Protein AF-A0A521EM18-F1 (afdb_monomer_lite)

pLDDT: mean 86.73, std 13.36, range [39.41, 98.19]

Secondary structure (DSSP, 8-state):
-HHHHHTT--THHHHHHHHHHHHHHHHHHHHHH---HHHHHHHHHHHHHHHHHHHHHHHH-GGGGGS--HHHHHHHHHHHHHHHHHHHHHTTSS--TTHHHHHHHHHHHHHHHHHHHHHHHGGGS-HHHHHHHHHHHHHHHHHHHHHHHHHHHHHHS-----

Organism: NCBI:txid1617283

Sequence (162 aa):
MELLYQLGMTNLIIVNIYFIGQMILLGIFYNSLIKVRSQKIFIKTSLAIALLVLAIQFYRTPSEFLKFNLFEITITNLLIVIFALFHLYNMLTGDKIYYYTSIGLVFYLLASTVFYLIGNLSIGLSDDLKLLTWMINNFLILGLQFFILYDWIKNFSKKTVF

Structure (mmCIF, N/CA/C/O backbone):
data_AF-A0A521EM18-F1
#
_entry.id   AF-A0A521EM18-F1
#
loop_
_atom_site.group_PDB
_atom_site.id
_atom_site.type_symbol
_atom_site.label_atom_id
_atom_site.label_alt_id
_atom_site.label_comp_id
_atom_site.label_asym_id
_atom_site.label_entity_id
_atom_site.label_seq_id
_atom_site.pdbx_PDB_ins_code
_atom_site.Cartn_x
_atom_site.Cartn_y
_atom_site.Cartn_z
_atom_site.occupancy
_atom_site.B_iso_or_equiv
_atom_site.auth_seq_id
_atom_site.auth_comp_id
_atom_site.auth_asym_id
_atom_site.auth_atom_id
_atom_site.pdbx_PDB_model_num
ATOM 1 N N . MET A 1 1 ? 16.495 1.881 -3.272 1.00 57.81 1 MET A N 1
ATOM 2 C CA . MET A 1 1 ? 16.439 2.235 -4.707 1.00 57.81 1 MET A CA 1
ATOM 3 C C . MET A 1 1 ? 17.746 2.877 -5.163 1.00 57.81 1 MET A C 1
ATOM 5 O O . MET A 1 1 ? 18.396 2.294 -6.018 1.00 57.81 1 MET A O 1
ATOM 9 N N . GLU A 1 2 ? 18.194 3.979 -4.550 1.00 51.88 2 GLU A N 1
ATOM 10 C CA . GLU A 1 2 ? 19.467 4.655 -4.895 1.00 51.88 2 GLU A CA 1
ATOM 11 C C . GLU A 1 2 ? 20.723 3.791 -4.713 1.00 51.88 2 GLU A C 1
ATOM 13 O O . GLU A 1 2 ? 21.550 3.725 -5.615 1.00 51.88 2 GLU A O 1
ATOM 18 N N . LEU A 1 3 ? 20.829 3.049 -3.604 1.00 53.16 3 LEU A N 1
ATOM 19 C CA . LEU A 1 3 ? 21.983 2.178 -3.335 1.00 53.16 3 LEU A CA 1
ATOM 20 C C . LEU A 1 3 ? 22.187 1.110 -4.427 1.00 53.16 3 LEU A C 1
ATOM 22 O O . LEU A 1 3 ? 23.301 0.820 -4.831 1.00 53.16 3 LEU A O 1
ATOM 26 N N . LEU A 1 4 ? 21.097 0.541 -4.936 1.00 54.81 4 LEU A N 1
ATOM 27 C CA . LEU A 1 4 ? 21.127 -0.513 -5.952 1.00 54.81 4 LEU A CA 1
ATOM 28 C C . LEU A 1 4 ? 21.330 0.036 -7.368 1.00 54.81 4 LEU A C 1
ATOM 30 O O . LEU A 1 4 ? 21.949 -0.627 -8.195 1.00 54.81 4 LEU A O 1
ATOM 34 N N . TYR A 1 5 ? 20.867 1.266 -7.620 1.00 53.69 5 TYR A N 1
ATOM 35 C CA . TYR A 1 5 ? 21.198 2.010 -8.835 1.00 53.69 5 TYR A CA 1
ATOM 36 C C . TYR A 1 5 ? 22.707 2.286 -8.914 1.00 53.69 5 TYR A C 1
ATOM 38 O O . TYR A 1 5 ? 23.318 2.051 -9.951 1.00 53.69 5 TYR A O 1
ATOM 46 N N . GLN A 1 6 ? 23.330 2.671 -7.794 1.00 51.78 6 GLN A N 1
ATOM 47 C CA . GLN A 1 6 ? 24.787 2.833 -7.700 1.00 51.78 6 GLN A CA 1
ATOM 48 C C . GLN A 1 6 ? 25.562 1.512 -7.859 1.00 51.78 6 GLN A C 1
ATOM 50 O O . GLN A 1 6 ? 26.717 1.533 -8.273 1.00 51.78 6 GLN A O 1
ATOM 55 N N . LEU A 1 7 ? 24.927 0.369 -7.579 1.00 57.44 7 LEU A N 1
ATOM 56 C CA . LEU A 1 7 ? 25.498 -0.974 -7.750 1.00 57.44 7 LEU A CA 1
ATOM 57 C C . LEU A 1 7 ? 25.208 -1.599 -9.131 1.00 57.44 7 LEU A C 1
ATOM 59 O O . LEU A 1 7 ? 25.571 -2.750 -9.362 1.00 57.44 7 LEU A O 1
ATOM 63 N N . GLY A 1 8 ? 24.542 -0.881 -10.046 1.00 52.84 8 GLY A N 1
ATOM 64 C CA . GLY A 1 8 ? 24.227 -1.373 -11.395 1.00 52.84 8 GLY A CA 1
ATOM 65 C C . GLY A 1 8 ? 23.199 -2.514 -11.444 1.00 52.84 8 GLY A C 1
ATOM 66 O O . GLY A 1 8 ? 23.074 -3.185 -12.467 1.00 52.84 8 GLY A O 1
ATOM 67 N N . MET A 1 9 ? 22.459 -2.754 -10.355 1.00 58.62 9 MET A N 1
ATOM 68 C CA . MET A 1 9 ? 21.465 -3.827 -10.264 1.00 58.62 9 MET A CA 1
ATOM 69 C C . MET A 1 9 ? 20.066 -3.328 -10.642 1.00 58.62 9 MET A C 1
ATOM 71 O O . MET A 1 9 ? 19.616 -2.268 -10.201 1.00 58.62 9 MET A O 1
ATOM 75 N N . THR A 1 10 ? 19.328 -4.118 -11.426 1.00 65.06 10 THR A N 1
ATOM 76 C CA . THR A 1 10 ? 17.937 -3.803 -11.776 1.00 65.06 10 THR A CA 1
ATOM 77 C C . THR A 1 10 ? 17.030 -3.936 -10.553 1.00 65.06 10 THR A C 1
ATOM 79 O O . THR A 1 10 ? 16.837 -5.027 -10.021 1.00 65.06 10 THR A O 1
ATOM 82 N N . ASN A 1 11 ? 16.406 -2.834 -10.142 1.00 74.94 11 ASN A N 1
ATOM 83 C CA . ASN A 1 11 ? 15.531 -2.767 -8.965 1.00 74.94 11 ASN A CA 1
ATOM 84 C C . ASN A 1 11 ? 14.133 -3.381 -9.149 1.00 74.94 11 ASN A C 1
ATOM 86 O O . ASN A 1 11 ? 13.323 -3.360 -8.226 1.00 74.94 11 ASN A O 1
ATOM 90 N N . LEU A 1 12 ? 13.829 -3.906 -10.333 1.00 81.44 12 LEU A N 1
ATOM 91 C CA . LEU A 1 12 ? 12.465 -4.241 -10.751 1.00 81.44 12 LEU A CA 1
ATOM 92 C C . LEU A 1 12 ? 11.856 -5.378 -9.918 1.00 81.44 12 LEU A C 1
ATOM 94 O O . LEU A 1 12 ? 10.714 -5.273 -9.484 1.00 81.44 12 LEU A O 1
ATOM 98 N N . ILE A 1 13 ? 12.657 -6.391 -9.574 1.00 83.62 13 ILE A N 1
ATOM 99 C CA . ILE A 1 13 ? 12.240 -7.480 -8.675 1.00 83.62 13 ILE A CA 1
ATOM 100 C C . ILE A 1 13 ? 11.823 -6.932 -7.306 1.00 83.62 13 ILE A C 1
ATOM 102 O O . ILE A 1 13 ? 10.793 -7.314 -6.758 1.00 83.62 13 ILE A O 1
ATOM 106 N N . ILE A 1 14 ? 12.621 -6.020 -6.750 1.00 84.38 14 ILE A N 1
ATOM 107 C CA . ILE A 1 14 ? 12.378 -5.446 -5.421 1.00 84.38 14 ILE A CA 1
ATOM 108 C C . ILE A 1 14 ? 11.117 -4.587 -5.434 1.00 84.38 14 ILE A C 1
ATOM 110 O O . ILE A 1 14 ? 10.375 -4.588 -4.457 1.00 84.38 14 ILE A O 1
ATOM 114 N N . VAL A 1 15 ? 10.855 -3.891 -6.541 1.00 87.06 15 VAL A N 1
ATOM 115 C CA . VAL A 1 15 ? 9.629 -3.111 -6.726 1.00 87.06 15 VAL A CA 1
ATOM 116 C C . VAL A 1 15 ? 8.393 -4.017 -6.706 1.00 87.06 15 VAL A C 1
ATOM 118 O O . VAL A 1 15 ? 7.467 -3.733 -5.952 1.00 87.06 15 VAL A O 1
ATOM 121 N N . ASN A 1 16 ? 8.393 -5.132 -7.441 1.00 90.12 16 ASN A N 1
ATOM 122 C CA . ASN A 1 16 ? 7.258 -6.067 -7.436 1.00 90.12 16 ASN A CA 1
ATOM 123 C C . ASN A 1 16 ? 7.065 -6.709 -6.041 1.00 90.12 16 ASN A C 1
ATOM 125 O O . ASN A 1 16 ? 5.980 -6.712 -5.458 1.00 90.12 16 ASN A O 1
ATOM 129 N N . ILE A 1 17 ? 8.159 -7.142 -5.400 1.00 92.00 17 ILE A N 1
ATOM 130 C CA . ILE A 1 17 ? 8.107 -7.645 -4.015 1.00 92.00 17 ILE A CA 1
ATOM 131 C C . ILE A 1 17 ? 7.534 -6.590 -3.056 1.00 92.00 17 ILE A C 1
ATOM 133 O O . ILE A 1 17 ? 6.747 -6.928 -2.168 1.00 92.00 17 ILE A O 1
ATOM 137 N N . TYR A 1 18 ? 7.898 -5.318 -3.234 1.00 92.94 18 TYR A N 1
ATOM 138 C CA . TYR A 1 18 ? 7.395 -4.218 -2.419 1.00 92.94 18 TYR A CA 1
ATOM 139 C C . TYR A 1 18 ? 5.878 -4.051 -2.552 1.00 92.94 18 TYR A C 1
ATOM 141 O O . TYR A 1 18 ? 5.205 -4.009 -1.525 1.00 92.94 18 TYR A O 1
ATOM 149 N N . PHE A 1 19 ? 5.319 -4.013 -3.766 1.00 94.38 19 PHE A N 1
ATOM 150 C CA . PHE A 1 19 ? 3.877 -3.807 -3.957 1.00 94.38 19 PHE A CA 1
ATOM 151 C C . PHE A 1 19 ? 3.037 -4.980 -3.437 1.00 94.38 19 PHE A C 1
ATOM 153 O O . PHE A 1 19 ? 2.040 -4.772 -2.737 1.00 94.38 19 PHE A O 1
ATOM 160 N N . ILE A 1 20 ? 3.472 -6.220 -3.682 1.00 95.88 20 ILE A N 1
ATOM 161 C CA . ILE A 1 20 ? 2.810 -7.412 -3.130 1.00 95.88 20 ILE A CA 1
ATOM 162 C C . ILE A 1 20 ? 2.896 -7.416 -1.601 1.00 95.88 20 ILE A C 1
ATOM 164 O O . ILE A 1 20 ? 1.889 -7.620 -0.918 1.00 95.88 20 ILE A O 1
ATOM 168 N N . GLY A 1 21 ? 4.083 -7.154 -1.048 1.00 96.50 21 GLY A N 1
ATOM 169 C CA . GLY A 1 21 ? 4.298 -7.082 0.395 1.00 96.50 21 GLY A CA 1
ATOM 170 C C . GLY A 1 21 ? 3.454 -5.988 1.050 1.00 96.50 21 GLY A C 1
ATOM 171 O O . GLY A 1 21 ? 2.798 -6.234 2.063 1.00 96.50 21 GLY A O 1
ATOM 172 N N . GLN A 1 22 ? 3.399 -4.806 0.436 1.00 96.12 22 GLN A N 1
ATOM 173 C CA . GLN A 1 22 ? 2.579 -3.681 0.871 1.00 96.12 22 GLN A CA 1
ATOM 174 C C . GLN A 1 22 ? 1.092 -4.059 0.910 1.00 96.12 22 GLN A C 1
ATOM 176 O O . GLN A 1 22 ? 0.425 -3.794 1.913 1.00 96.12 22 GLN A O 1
ATOM 181 N N . MET A 1 23 ? 0.575 -4.721 -0.133 1.00 97.75 23 MET A N 1
ATOM 182 C CA . MET A 1 23 ? -0.810 -5.202 -0.174 1.00 97.75 23 MET A CA 1
ATOM 183 C C . MET A 1 23 ? -1.112 -6.188 0.956 1.00 97.75 23 MET A C 1
ATOM 185 O O . MET A 1 23 ? -2.139 -6.055 1.624 1.00 97.75 23 MET A O 1
ATOM 189 N N . ILE A 1 24 ? -0.223 -7.153 1.203 1.00 97.88 24 ILE A N 1
ATOM 190 C CA . ILE A 1 24 ? -0.404 -8.150 2.265 1.00 97.88 24 ILE A CA 1
ATOM 191 C C . ILE A 1 24 ? -0.404 -7.477 3.642 1.00 97.88 24 ILE A C 1
ATOM 193 O O . ILE A 1 24 ? -1.337 -7.678 4.421 1.00 97.88 24 ILE A O 1
ATOM 197 N N . LEU A 1 25 ? 0.610 -6.660 3.942 1.00 97.69 25 LEU A N 1
ATOM 198 C CA . LEU A 1 25 ? 0.758 -6.015 5.249 1.00 97.69 25 LEU A CA 1
ATOM 199 C C . LEU A 1 25 ? -0.412 -5.075 5.550 1.00 97.69 25 LEU A C 1
ATOM 201 O O . LEU A 1 25 ? -1.009 -5.158 6.625 1.00 97.69 25 LEU A O 1
ATOM 205 N N . LEU A 1 26 ? -0.786 -4.221 4.593 1.00 97.38 26 LEU A N 1
ATOM 206 C CA . LEU A 1 26 ? -1.899 -3.288 4.772 1.00 97.38 26 LEU A CA 1
ATOM 207 C C . LEU A 1 26 ? -3.255 -4.002 4.76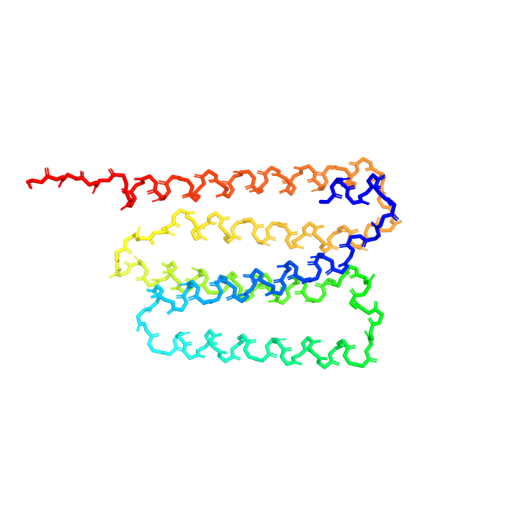6 1.00 97.38 26 LEU A C 1
ATOM 209 O O . LEU A 1 26 ? -4.159 -3.614 5.503 1.00 97.38 26 LEU A O 1
ATOM 213 N N . GLY A 1 27 ? -3.394 -5.090 4.010 1.00 97.06 27 GLY A N 1
ATOM 214 C CA . GLY A 1 27 ? -4.569 -5.953 4.065 1.00 97.06 27 GLY A CA 1
ATOM 215 C C . GLY A 1 27 ? -4.766 -6.593 5.444 1.00 97.06 27 GLY A C 1
ATOM 216 O O . GLY A 1 27 ? -5.868 -6.553 5.996 1.00 97.06 27 GLY A O 1
ATOM 217 N N . ILE A 1 28 ? -3.695 -7.121 6.048 1.00 97.38 28 ILE A N 1
ATOM 218 C CA . ILE A 1 28 ? -3.722 -7.653 7.420 1.00 97.38 28 ILE A CA 1
ATOM 219 C C . ILE A 1 28 ? -4.052 -6.540 8.421 1.00 97.38 28 ILE A C 1
ATOM 221 O O . ILE A 1 28 ? -4.910 -6.737 9.287 1.00 97.38 28 ILE A O 1
ATOM 225 N N . PHE A 1 29 ? -3.427 -5.369 8.270 1.00 96.50 29 PHE A N 1
ATOM 226 C CA . PHE A 1 29 ? -3.676 -4.197 9.106 1.00 96.50 29 PHE A CA 1
ATOM 227 C C . PHE A 1 29 ? -5.161 -3.805 9.103 1.00 96.50 29 PHE A C 1
ATOM 229 O O . PHE A 1 29 ? -5.800 -3.820 10.156 1.00 96.50 29 PHE A O 1
ATOM 236 N N . TYR A 1 30 ? -5.767 -3.568 7.936 1.00 96.12 30 TYR A N 1
ATOM 237 C CA . TYR A 1 30 ? -7.182 -3.185 7.853 1.00 96.12 30 TYR A CA 1
ATOM 238 C C . TYR A 1 30 ? -8.141 -4.291 8.299 1.00 96.12 30 TYR A C 1
ATOM 240 O O . TYR A 1 30 ? -9.143 -4.010 8.961 1.00 96.12 30 TYR A O 1
ATOM 248 N N . ASN A 1 31 ? -7.825 -5.560 8.028 1.00 96.38 31 ASN A N 1
ATOM 249 C CA . ASN A 1 31 ? -8.608 -6.680 8.550 1.00 96.38 31 ASN A CA 1
ATOM 250 C C . ASN A 1 31 ? -8.592 -6.743 10.095 1.00 96.38 31 ASN A C 1
ATOM 252 O O . ASN A 1 31 ? -9.548 -7.252 10.692 1.00 96.38 31 ASN A O 1
ATOM 256 N N . SER A 1 32 ? -7.540 -6.234 10.748 1.00 94.44 32 SER A N 1
ATOM 257 C CA . SER A 1 32 ? -7.476 -6.139 12.213 1.00 94.44 32 SER A CA 1
ATOM 258 C C . SER A 1 32 ? -8.321 -4.985 12.775 1.00 94.44 32 SER A C 1
ATOM 260 O O . SER A 1 32 ? -8.941 -5.153 13.823 1.00 94.44 32 SER A O 1
ATOM 262 N N . LEU A 1 33 ? -8.419 -3.862 12.051 1.00 92.44 33 LEU A N 1
ATOM 263 C CA . LEU A 1 33 ? -9.182 -2.673 12.458 1.00 92.44 33 LEU A CA 1
ATOM 264 C C . LEU A 1 33 ? -10.694 -2.810 12.248 1.00 92.44 33 LEU A C 1
ATOM 266 O O . LEU A 1 33 ? -11.497 -2.323 13.043 1.00 92.44 33 LEU A O 1
ATOM 270 N N . ILE A 1 34 ? -11.103 -3.470 11.168 1.00 92.44 34 ILE A N 1
ATOM 271 C CA . ILE A 1 34 ? -12.516 -3.620 10.821 1.00 92.44 34 ILE A CA 1
ATOM 272 C C . ILE A 1 34 ? -13.192 -4.587 11.800 1.00 92.44 34 ILE A C 1
ATOM 274 O O . ILE A 1 34 ? -12.604 -5.581 12.214 1.00 92.44 34 ILE A O 1
ATOM 278 N N . LYS A 1 35 ? -14.450 -4.331 12.177 1.00 90.50 35 LYS A N 1
ATOM 279 C CA . LYS A 1 35 ? -15.259 -5.247 13.014 1.00 90.50 35 LYS A CA 1
ATOM 280 C C . LYS A 1 35 ? -16.301 -6.017 12.199 1.00 90.50 35 LYS A C 1
ATOM 282 O O . LYS A 1 35 ? -16.650 -7.142 12.546 1.00 90.50 35 LYS A O 1
ATOM 287 N N . VAL A 1 36 ? -16.749 -5.441 11.085 1.00 94.00 36 VAL A N 1
ATOM 288 C CA . VAL A 1 36 ? -17.794 -5.995 10.218 1.00 94.00 36 VAL A CA 1
ATOM 289 C C . VAL A 1 36 ? -17.312 -7.283 9.537 1.00 94.00 36 VAL A C 1
ATOM 291 O O . VAL A 1 36 ? -16.340 -7.284 8.780 1.00 94.00 36 VAL A O 1
ATOM 294 N N . ARG A 1 37 ? -18.012 -8.400 9.784 1.00 94.38 37 ARG A N 1
ATOM 295 C CA . ARG A 1 37 ? -17.621 -9.735 9.295 1.00 94.38 37 ARG A CA 1
ATOM 296 C C . ARG A 1 37 ? -17.572 -9.828 7.767 1.00 94.38 37 ARG A C 1
ATOM 298 O O . ARG A 1 37 ? -16.638 -10.426 7.242 1.00 94.38 37 ARG A O 1
ATOM 305 N N . SER A 1 38 ? -18.541 -9.240 7.062 1.00 96.06 38 SER A N 1
ATOM 306 C CA . SER A 1 38 ? -18.599 -9.266 5.592 1.00 96.06 38 SER A CA 1
ATOM 307 C C . SER A 1 38 ? -17.382 -8.582 4.961 1.00 96.06 38 SER A C 1
ATOM 309 O O . SER A 1 38 ? -16.741 -9.164 4.091 1.00 96.06 38 SER A O 1
ATOM 311 N N . GLN A 1 39 ? -16.989 -7.410 5.463 1.00 96.75 39 GLN A N 1
ATOM 312 C CA . GLN A 1 39 ? -15.795 -6.694 5.002 1.00 96.75 39 GLN A CA 1
ATOM 313 C C . GLN A 1 39 ? -14.496 -7.462 5.301 1.00 96.75 39 GLN A C 1
ATOM 315 O O . GLN A 1 39 ? -13.608 -7.503 4.457 1.00 96.75 39 GLN A O 1
ATOM 320 N N . LYS A 1 40 ? -14.383 -8.143 6.454 1.00 96.88 40 LYS A N 1
ATOM 321 C CA . LYS A 1 40 ? -13.224 -9.018 6.737 1.00 96.88 40 LYS A CA 1
ATOM 322 C C . LYS A 1 40 ? -13.106 -10.170 5.747 1.00 96.88 40 LYS A C 1
ATOM 324 O O . LYS A 1 40 ? -12.011 -10.485 5.286 1.00 96.88 40 LYS A O 1
ATOM 329 N N . ILE A 1 41 ? -14.231 -10.820 5.447 1.00 97.56 41 ILE A N 1
ATOM 330 C CA . ILE A 1 41 ? -14.275 -11.901 4.458 1.00 97.56 41 ILE A CA 1
ATOM 331 C C . ILE A 1 41 ? -13.869 -11.351 3.093 1.00 97.56 41 ILE A C 1
ATOM 333 O O . ILE A 1 41 ? -13.034 -11.967 2.433 1.00 97.56 41 ILE A O 1
ATOM 337 N N . PHE A 1 42 ? -14.379 -10.177 2.711 1.00 98.00 42 PHE A N 1
ATOM 338 C CA . PHE A 1 42 ? -13.981 -9.507 1.477 1.00 98.00 42 PHE A CA 1
ATOM 339 C C . PHE A 1 42 ? -12.467 -9.290 1.421 1.00 98.00 42 PHE A C 1
ATOM 341 O O . PHE A 1 42 ? -11.845 -9.778 0.492 1.00 98.00 42 PHE A O 1
ATOM 348 N N . ILE A 1 43 ? -11.851 -8.680 2.443 1.00 97.62 43 ILE A N 1
ATOM 349 C CA . ILE A 1 43 ? -10.398 -8.427 2.466 1.00 97.62 43 ILE A CA 1
ATOM 350 C C . ILE A 1 43 ? -9.604 -9.722 2.269 1.00 97.62 43 ILE A C 1
ATOM 352 O O . ILE A 1 43 ? -8.727 -9.795 1.412 1.00 97.62 43 ILE A O 1
ATOM 356 N N . LYS A 1 44 ? -9.925 -10.771 3.035 1.00 97.44 44 LYS A N 1
ATOM 357 C CA . LYS A 1 44 ? -9.213 -12.056 2.951 1.00 97.44 44 LYS A CA 1
ATOM 358 C C . LYS A 1 44 ? -9.378 -12.721 1.586 1.00 97.44 44 LYS A C 1
ATOM 360 O O . LYS A 1 44 ? -8.403 -13.214 1.027 1.00 97.44 44 LYS A O 1
ATOM 365 N N . THR A 1 45 ? -10.602 -12.738 1.060 1.00 97.75 45 THR A N 1
ATOM 366 C CA . THR A 1 45 ? -10.898 -13.357 -0.238 1.00 97.75 45 THR A CA 1
ATOM 367 C C . THR A 1 45 ? -10.270 -12.572 -1.382 1.00 97.75 45 THR A C 1
ATOM 369 O O . THR A 1 45 ? -9.621 -13.178 -2.226 1.00 97.75 45 THR A O 1
ATOM 372 N N . SER A 1 46 ? -10.350 -11.239 -1.377 1.00 97.69 46 SER A N 1
ATOM 373 C CA . SER A 1 46 ? -9.718 -10.401 -2.397 1.00 97.69 46 SER A CA 1
ATOM 374 C C . SER A 1 46 ? -8.193 -10.492 -2.364 1.00 97.69 46 SER A C 1
ATOM 376 O O . SER A 1 46 ? -7.581 -10.544 -3.423 1.00 97.69 46 SER A O 1
ATOM 378 N N . LEU A 1 47 ? -7.573 -10.577 -1.177 1.00 97.38 47 LEU A N 1
ATOM 379 C CA . LEU A 1 47 ? -6.127 -10.810 -1.051 1.00 97.38 47 LEU A CA 1
ATOM 380 C C . LEU A 1 47 ? -5.727 -12.163 -1.643 1.00 97.38 47 LEU A C 1
ATOM 382 O O . LEU A 1 47 ? -4.783 -12.233 -2.425 1.00 97.38 47 LEU A O 1
ATOM 386 N N . ALA A 1 48 ? -6.455 -13.231 -1.302 1.00 97.75 48 ALA A N 1
ATOM 387 C CA . ALA A 1 48 ? -6.185 -14.565 -1.831 1.00 97.75 48 ALA A CA 1
ATOM 388 C C . ALA A 1 48 ? -6.345 -14.610 -3.359 1.00 97.75 48 ALA A C 1
ATOM 390 O O . ALA A 1 48 ? -5.478 -15.134 -4.053 1.00 97.75 48 ALA A O 1
ATOM 391 N N . ILE A 1 49 ? -7.416 -14.010 -3.889 1.00 97.88 49 ILE A N 1
ATOM 392 C CA . ILE A 1 49 ? -7.665 -13.927 -5.333 1.00 97.88 49 ILE A CA 1
ATOM 393 C C . ILE A 1 49 ? -6.564 -13.119 -6.026 1.00 97.88 49 ILE A C 1
ATOM 395 O O . ILE A 1 49 ? -6.030 -13.580 -7.029 1.00 97.88 49 ILE A O 1
ATOM 399 N N . ALA A 1 50 ? -6.180 -11.955 -5.495 1.00 97.31 50 ALA A N 1
ATOM 400 C CA . ALA A 1 50 ? -5.126 -11.130 -6.083 1.00 97.31 50 ALA A CA 1
ATOM 401 C C . ALA A 1 50 ? -3.783 -11.869 -6.133 1.00 97.31 50 ALA A C 1
ATOM 403 O O . ALA A 1 50 ? -3.135 -11.889 -7.175 1.00 97.31 50 ALA A O 1
ATOM 404 N N . LEU A 1 51 ? -3.398 -12.545 -5.046 1.00 97.25 51 LEU A N 1
ATOM 405 C CA . LEU A 1 51 ? -2.179 -13.357 -5.015 1.00 97.25 51 LEU A CA 1
ATOM 406 C C . LEU A 1 51 ? -2.228 -14.508 -6.023 1.00 97.25 51 LEU A C 1
ATOM 408 O O . LEU A 1 51 ? -1.234 -14.756 -6.698 1.00 97.25 51 LEU A O 1
ATOM 412 N N . LEU A 1 52 ? -3.374 -15.180 -6.169 1.00 97.19 52 LEU A N 1
ATOM 413 C CA . LEU A 1 52 ? -3.549 -16.228 -7.177 1.00 97.19 52 LEU A CA 1
ATOM 414 C C . LEU A 1 52 ? -3.430 -15.675 -8.600 1.00 97.19 52 LEU A C 1
ATOM 416 O O . LEU A 1 52 ? -2.735 -16.264 -9.423 1.00 97.19 52 LEU A O 1
ATOM 420 N N . VAL A 1 53 ? -4.067 -14.538 -8.889 1.00 96.44 53 VAL A N 1
ATOM 421 C CA . VAL A 1 53 ? -3.996 -13.881 -10.203 1.00 96.44 53 VAL A CA 1
ATOM 422 C C . VAL A 1 53 ? -2.551 -13.509 -10.543 1.00 96.44 53 VAL A C 1
ATOM 424 O O . VAL A 1 53 ? -2.089 -13.823 -11.640 1.00 96.44 53 VAL A O 1
ATOM 427 N N . LEU A 1 54 ? -1.819 -12.910 -9.601 1.00 95.00 54 LEU A N 1
ATOM 428 C CA . LEU A 1 54 ? -0.415 -12.539 -9.794 1.00 95.00 54 LEU A CA 1
ATOM 429 C C . LEU A 1 54 ? 0.493 -13.768 -9.929 1.00 95.00 54 LEU A C 1
ATOM 431 O O . LEU A 1 54 ? 1.339 -13.810 -10.817 1.00 95.00 54 LEU A O 1
ATOM 435 N N . ALA A 1 55 ? 0.278 -14.813 -9.126 1.00 94.19 55 ALA A N 1
ATOM 436 C CA . ALA A 1 55 ? 1.026 -16.063 -9.243 1.00 94.19 55 ALA A CA 1
ATOM 437 C C . ALA A 1 55 ? 0.825 -16.725 -10.616 1.00 94.19 55 ALA A C 1
ATOM 439 O O . ALA A 1 55 ? 1.793 -17.157 -11.241 1.00 94.19 55 ALA A O 1
ATOM 440 N N . ILE A 1 56 ? -0.413 -16.761 -11.123 1.00 95.12 56 ILE A N 1
ATOM 441 C CA . ILE A 1 56 ? -0.715 -17.274 -12.468 1.00 95.12 56 ILE A CA 1
ATOM 442 C C . ILE A 1 56 ? -0.046 -16.403 -13.539 1.00 95.12 56 ILE A C 1
ATOM 444 O O . ILE A 1 56 ? 0.506 -16.946 -14.499 1.00 95.12 56 ILE A O 1
ATOM 448 N N . GLN A 1 57 ? -0.071 -15.075 -13.384 1.00 93.88 57 GLN A N 1
ATOM 449 C CA . GLN A 1 57 ? 0.586 -14.147 -14.307 1.00 93.88 57 GLN A CA 1
ATOM 450 C C . GLN A 1 57 ? 2.094 -14.415 -14.381 1.00 93.88 57 GLN A C 1
ATOM 452 O O . GLN A 1 57 ? 2.624 -14.587 -15.477 1.00 93.88 57 GLN A O 1
ATOM 457 N N . PHE A 1 58 ? 2.774 -14.520 -13.238 1.00 91.25 58 PHE A N 1
ATOM 458 C CA . PHE A 1 58 ? 4.217 -14.773 -13.196 1.00 91.25 58 PHE A CA 1
ATOM 459 C C . PHE A 1 58 ? 4.598 -16.182 -13.632 1.00 91.25 58 PHE A C 1
ATOM 461 O O . PHE A 1 58 ? 5.661 -16.364 -14.214 1.00 91.25 58 PHE A O 1
ATOM 468 N N . TYR A 1 59 ? 3.736 -17.174 -13.403 1.00 92.31 59 TYR A N 1
ATOM 469 C CA . TYR A 1 59 ? 3.964 -18.522 -13.911 1.00 92.31 59 TYR A CA 1
ATOM 470 C C . TYR A 1 59 ? 3.896 -18.570 -15.443 1.00 92.31 59 TYR A C 1
ATOM 472 O O . TYR A 1 59 ? 4.743 -19.190 -16.081 1.00 92.31 59 TYR A O 1
ATOM 480 N N . ARG A 1 60 ? 2.902 -17.902 -16.045 1.00 93.19 60 ARG A N 1
ATOM 481 C CA . ARG A 1 60 ? 2.734 -17.869 -17.508 1.00 93.19 60 ARG A CA 1
ATOM 482 C C . ARG A 1 60 ? 3.771 -16.992 -18.199 1.00 93.19 60 ARG A C 1
ATOM 484 O O . ARG A 1 60 ? 4.252 -17.359 -19.267 1.00 93.19 60 ARG A O 1
ATOM 491 N N . THR A 1 61 ? 4.116 -15.863 -17.587 1.00 90.50 61 THR A N 1
ATOM 492 C CA . THR A 1 61 ? 5.043 -14.888 -18.162 1.00 90.50 61 THR A CA 1
ATOM 493 C C . THR A 1 61 ? 6.054 -14.432 -17.104 1.00 90.50 61 THR A C 1
ATOM 495 O O . THR A 1 61 ? 5.939 -13.325 -16.570 1.00 90.50 61 THR A O 1
ATOM 498 N N . PRO A 1 62 ? 7.090 -15.245 -16.812 1.00 85.50 62 PRO A N 1
ATOM 499 C CA . PRO A 1 62 ? 8.086 -14.928 -15.782 1.00 85.50 62 PRO A CA 1
ATOM 500 C C . PRO A 1 62 ? 8.825 -13.609 -16.023 1.00 85.50 62 PRO A C 1
ATOM 502 O O . PRO A 1 62 ? 9.270 -12.961 -15.077 1.00 85.50 62 PRO A O 1
ATOM 505 N N . SER A 1 63 ? 8.919 -13.165 -17.283 1.00 85.12 63 SER A N 1
ATOM 506 C CA . SER A 1 63 ? 9.535 -11.883 -17.630 1.00 85.12 63 SER A CA 1
ATOM 507 C C . SER A 1 63 ? 8.815 -10.676 -17.028 1.00 85.12 63 SER A C 1
ATOM 509 O O . SER A 1 63 ? 9.441 -9.632 -16.887 1.00 85.12 63 SER A O 1
ATOM 511 N N . GLU A 1 64 ? 7.530 -10.786 -16.674 1.00 82.31 64 GLU A N 1
ATOM 512 C CA . GLU A 1 64 ? 6.792 -9.685 -16.038 1.00 82.31 64 GLU A CA 1
ATOM 513 C C . GLU A 1 64 ? 7.290 -9.407 -14.618 1.00 82.31 64 GLU A C 1
ATOM 515 O O . GLU A 1 64 ? 7.310 -8.257 -14.192 1.00 82.31 64 GLU A O 1
ATOM 520 N N . PHE A 1 65 ? 7.808 -10.423 -13.922 1.00 81.50 65 PHE A N 1
ATOM 521 C CA . PHE A 1 65 ? 8.421 -10.247 -12.603 1.00 81.50 65 PHE A CA 1
ATOM 522 C C . PHE A 1 65 ? 9.750 -9.471 -12.660 1.00 81.50 65 PHE A C 1
ATOM 524 O O . PHE A 1 65 ? 10.190 -8.890 -11.668 1.00 81.50 65 PHE A O 1
ATOM 531 N N . LEU A 1 66 ? 10.386 -9.436 -13.836 1.00 80.88 66 LEU A N 1
ATOM 532 C CA . LEU A 1 66 ? 11.611 -8.679 -14.104 1.00 80.88 66 LEU A CA 1
ATOM 533 C C . LEU A 1 66 ? 11.334 -7.291 -14.694 1.00 80.88 66 LEU A C 1
ATOM 535 O O . LEU A 1 66 ? 12.276 -6.581 -15.035 1.00 80.88 66 LEU A O 1
ATOM 539 N N . LYS A 1 67 ? 10.064 -6.897 -14.828 1.00 83.06 67 LYS A N 1
ATOM 540 C CA . LYS A 1 67 ? 9.637 -5.609 -15.379 1.00 83.06 67 LYS A CA 1
ATOM 541 C C . LYS A 1 67 ? 8.865 -4.802 -14.345 1.00 83.06 67 LYS A C 1
ATOM 543 O O . LYS A 1 67 ? 8.465 -5.305 -13.299 1.00 83.06 67 LYS A O 1
ATOM 548 N N . PHE A 1 68 ? 8.646 -3.533 -14.668 1.00 82.69 68 PHE A N 1
ATOM 549 C CA . PHE A 1 68 ? 7.722 -2.678 -13.938 1.00 82.69 68 PHE A CA 1
ATOM 550 C C . PHE A 1 68 ? 6.280 -3.081 -14.286 1.00 82.69 68 PHE A C 1
ATOM 552 O O . PHE A 1 68 ? 5.723 -2.633 -15.290 1.00 82.69 68 PHE A O 1
ATOM 559 N N . ASN A 1 69 ? 5.699 -3.989 -13.501 1.00 89.12 69 ASN A N 1
ATOM 560 C CA . ASN A 1 69 ? 4.398 -4.581 -13.796 1.00 89.12 69 ASN A CA 1
ATOM 561 C C . ASN A 1 69 ? 3.256 -3.638 -13.386 1.00 89.12 69 ASN A C 1
ATOM 563 O O . ASN A 1 69 ? 2.752 -3.676 -12.265 1.00 89.12 69 ASN A O 1
ATOM 567 N N . LEU A 1 70 ? 2.804 -2.793 -14.315 1.00 90.31 70 LEU A N 1
ATOM 568 C CA . LEU A 1 70 ? 1.695 -1.866 -14.064 1.00 90.31 70 LEU A CA 1
ATOM 569 C C . LEU A 1 70 ? 0.419 -2.539 -13.562 1.00 90.31 70 LEU A C 1
ATOM 571 O O . LEU A 1 70 ? -0.319 -1.948 -12.772 1.00 90.31 70 LEU A O 1
ATOM 575 N N . PHE A 1 71 ? 0.126 -3.736 -14.068 1.00 92.19 71 PHE A N 1
ATOM 576 C CA . PHE A 1 71 ? -1.085 -4.452 -13.698 1.00 92.19 71 PHE A CA 1
ATOM 577 C C . PHE A 1 71 ? -1.046 -4.820 -12.213 1.00 92.19 71 PHE A C 1
ATOM 579 O O . PHE A 1 71 ? -1.997 -4.535 -11.487 1.00 92.19 71 PHE A O 1
ATOM 586 N N . GLU A 1 72 ? 0.084 -5.359 -11.754 1.00 94.44 72 GLU A N 1
ATOM 587 C CA . GLU A 1 72 ? 0.342 -5.659 -10.346 1.00 94.44 72 GLU A CA 1
ATOM 588 C C . GLU A 1 72 ? 0.238 -4.415 -9.463 1.00 94.44 72 GLU A C 1
ATOM 590 O O . GLU A 1 72 ? -0.476 -4.419 -8.460 1.00 94.44 72 GLU A O 1
ATOM 595 N N . ILE A 1 73 ? 0.899 -3.328 -9.853 1.00 93.69 73 ILE A N 1
ATOM 596 C CA . ILE A 1 73 ? 0.880 -2.067 -9.103 1.00 93.69 73 ILE A CA 1
ATOM 597 C C . ILE A 1 73 ? -0.551 -1.543 -8.968 1.00 93.69 73 ILE A C 1
ATOM 599 O O . ILE A 1 73 ? -0.983 -1.128 -7.894 1.00 93.69 73 ILE A O 1
ATOM 603 N N . THR A 1 74 ? -1.316 -1.596 -10.056 1.00 95.06 74 THR A N 1
ATOM 604 C CA . THR A 1 74 ? -2.684 -1.080 -10.084 1.00 95.06 74 THR A CA 1
ATOM 605 C C . THR A 1 74 ? -3.609 -1.928 -9.215 1.00 95.06 74 THR A C 1
ATOM 607 O O . THR A 1 74 ? -4.330 -1.382 -8.381 1.00 95.06 74 THR A O 1
ATOM 610 N N . ILE A 1 75 ? -3.586 -3.260 -9.357 1.00 96.56 75 ILE A N 1
ATOM 611 C CA . ILE A 1 75 ? -4.477 -4.136 -8.583 1.00 96.56 75 ILE A CA 1
ATOM 612 C C . ILE A 1 75 ? -4.149 -4.099 -7.085 1.00 96.56 75 ILE A C 1
ATOM 614 O O . ILE A 1 75 ? -5.063 -4.021 -6.263 1.00 96.56 75 ILE A O 1
ATOM 618 N N . THR A 1 76 ? -2.861 -4.096 -6.724 1.00 97.00 76 THR A N 1
ATOM 619 C CA . THR A 1 76 ? -2.415 -4.044 -5.323 1.00 97.00 76 THR A CA 1
ATOM 620 C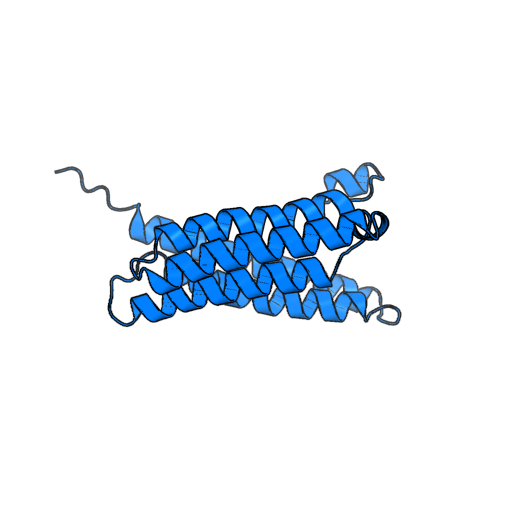 C . THR A 1 76 ? -2.830 -2.729 -4.663 1.00 97.0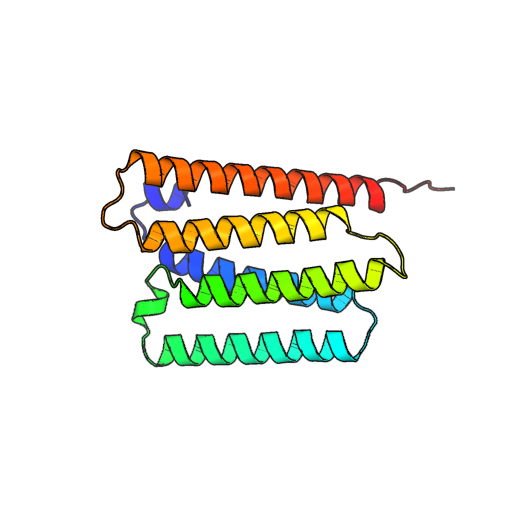0 76 THR A C 1
ATOM 622 O O . THR A 1 76 ? -3.485 -2.752 -3.619 1.00 97.00 76 THR A O 1
ATOM 625 N N . ASN A 1 77 ? -2.547 -1.584 -5.291 1.00 97.00 77 ASN A N 1
ATOM 626 C CA . ASN A 1 77 ? -2.894 -0.275 -4.739 1.00 97.00 77 ASN A CA 1
ATOM 627 C C . ASN A 1 77 ? -4.408 -0.067 -4.640 1.00 97.00 77 ASN A C 1
ATOM 629 O O . ASN A 1 77 ? -4.889 0.391 -3.602 1.00 97.00 77 ASN A O 1
ATOM 633 N N . LEU A 1 78 ? -5.178 -0.427 -5.673 1.00 97.25 78 LEU A N 1
ATOM 634 C CA . LEU A 1 78 ? -6.633 -0.253 -5.655 1.00 97.25 78 LEU A CA 1
ATOM 635 C C . LEU A 1 78 ? -7.308 -1.109 -4.577 1.00 97.25 78 LEU A C 1
ATOM 637 O O . LEU A 1 78 ? -8.233 -0.632 -3.919 1.00 97.25 78 LEU A O 1
ATOM 641 N N . LEU A 1 79 ? -6.833 -2.335 -4.334 1.00 97.75 79 LEU A N 1
ATOM 642 C CA . LEU A 1 79 ? -7.346 -3.156 -3.234 1.00 97.75 79 LEU A CA 1
ATOM 643 C C . LEU A 1 79 ? -7.104 -2.502 -1.875 1.00 97.75 79 LEU A C 1
ATOM 645 O O . LEU A 1 79 ? -8.022 -2.416 -1.060 1.00 97.75 79 LEU A O 1
ATOM 649 N N . ILE A 1 80 ? -5.900 -1.981 -1.644 1.00 98.06 80 ILE A N 1
ATOM 650 C CA . ILE A 1 80 ? -5.572 -1.290 -0.394 1.00 98.06 80 ILE A CA 1
ATOM 651 C C . ILE A 1 80 ? -6.433 -0.032 -0.225 1.00 98.06 80 ILE A C 1
ATOM 653 O O . ILE A 1 80 ? -6.913 0.225 0.879 1.00 98.06 80 ILE A O 1
ATOM 657 N N . VAL A 1 81 ? -6.678 0.720 -1.304 1.00 98.19 81 VAL A N 1
ATOM 658 C CA . VAL A 1 81 ? -7.596 1.870 -1.291 1.00 98.19 81 VAL A CA 1
ATOM 659 C C . VAL A 1 81 ? -8.999 1.433 -0.871 1.00 98.19 81 VAL A C 1
ATOM 661 O O . VAL A 1 81 ? -9.579 2.053 0.016 1.00 98.19 81 VAL A O 1
ATOM 664 N N . ILE A 1 82 ? -9.534 0.339 -1.422 1.00 98.06 82 ILE A N 1
ATOM 665 C CA . ILE A 1 82 ? -10.846 -0.195 -1.019 1.00 98.06 82 ILE A CA 1
ATOM 666 C C . ILE A 1 82 ? -10.856 -0.566 0.472 1.00 98.06 82 ILE A C 1
ATOM 668 O O . ILE A 1 82 ? -11.808 -0.241 1.183 1.00 98.06 82 ILE A O 1
ATOM 672 N N . PHE A 1 83 ? -9.795 -1.198 0.978 1.00 97.62 83 PHE A N 1
ATOM 673 C CA . PHE A 1 83 ? -9.703 -1.566 2.395 1.00 97.62 83 PHE A CA 1
ATOM 674 C C . PHE A 1 83 ? -9.668 -0.332 3.304 1.00 97.62 83 PHE A C 1
ATOM 676 O O . PHE A 1 83 ? -10.360 -0.291 4.324 1.00 97.62 83 PHE A O 1
ATOM 683 N N . ALA A 1 84 ? -8.919 0.697 2.906 1.00 97.12 84 ALA A N 1
ATOM 684 C CA . ALA A 1 84 ? -8.870 1.975 3.599 1.00 97.12 84 ALA A CA 1
ATOM 685 C C . ALA A 1 84 ? -10.227 2.695 3.572 1.00 97.12 84 ALA A C 1
ATOM 687 O O . ALA A 1 84 ? -10.646 3.253 4.583 1.00 97.12 84 ALA A O 1
ATOM 688 N N . LEU A 1 85 ? -10.962 2.628 2.458 1.00 97.25 85 LEU A N 1
ATOM 689 C CA . LEU A 1 85 ? -12.312 3.185 2.351 1.00 97.25 85 LEU A CA 1
ATOM 690 C C . LEU A 1 85 ? -13.320 2.445 3.239 1.00 97.25 85 LEU A C 1
ATOM 692 O O . LEU A 1 85 ? -14.148 3.097 3.868 1.00 97.25 85 LEU A O 1
ATOM 696 N N . PHE A 1 86 ? -13.238 1.116 3.364 1.00 96.12 86 PHE A N 1
ATOM 697 C CA . PHE A 1 86 ? -14.049 0.376 4.342 1.00 96.12 86 PHE A CA 1
ATOM 698 C C . PHE A 1 86 ? -13.768 0.820 5.771 1.00 96.12 86 PHE A C 1
ATOM 700 O O . PHE A 1 86 ? -14.696 0.992 6.562 1.00 96.12 86 PHE A O 1
ATOM 707 N N . HIS A 1 87 ? -12.494 1.021 6.098 1.00 95.56 87 HIS A N 1
ATOM 708 C CA . HIS A 1 87 ? -12.115 1.550 7.395 1.00 95.56 87 HIS A CA 1
ATOM 709 C C . HIS A 1 87 ? -12.716 2.944 7.620 1.00 95.56 87 HIS A C 1
ATOM 711 O O . HIS A 1 87 ? -13.459 3.121 8.582 1.00 95.56 87 HIS A O 1
ATOM 717 N N . LEU A 1 88 ? -12.519 3.885 6.691 1.00 95.12 88 LEU A N 1
ATOM 718 C CA . LEU A 1 88 ? -13.086 5.237 6.768 1.00 95.12 88 LEU A CA 1
ATOM 719 C C . LEU A 1 88 ? -14.618 5.240 6.869 1.00 95.12 88 LEU A C 1
ATOM 721 O O . LEU A 1 88 ? -15.177 5.996 7.659 1.00 95.12 88 LEU A O 1
ATOM 725 N N . TYR A 1 89 ? -15.295 4.369 6.120 1.00 94.50 89 TYR A N 1
ATOM 726 C CA . TYR A 1 89 ? -16.746 4.216 6.180 1.00 94.50 89 TYR A CA 1
ATOM 727 C C . TYR A 1 89 ? -17.213 3.766 7.569 1.00 94.50 89 TYR A C 1
ATOM 729 O O . TYR A 1 89 ? -18.109 4.372 8.149 1.00 94.50 89 TYR A O 1
ATOM 737 N N . ASN A 1 90 ? -16.570 2.750 8.150 1.00 92.25 90 ASN A N 1
ATOM 738 C CA . ASN A 1 90 ? -16.933 2.264 9.484 1.00 92.25 90 ASN A CA 1
ATOM 739 C C . ASN A 1 90 ? -16.693 3.312 10.583 1.00 92.25 90 ASN A C 1
ATOM 741 O O . ASN A 1 90 ? -17.376 3.301 11.609 1.00 92.25 90 ASN A O 1
ATOM 745 N N . MET A 1 91 ? -15.738 4.223 10.376 1.00 91.69 91 MET A N 1
ATOM 746 C CA . MET A 1 91 ? -15.443 5.323 11.299 1.00 91.69 91 MET A CA 1
ATOM 747 C C . MET A 1 91 ? -16.493 6.435 11.273 1.00 91.69 91 MET A C 1
ATOM 749 O O . MET A 1 91 ? -16.514 7.253 12.189 1.00 91.69 91 MET A O 1
ATOM 753 N N . LEU A 1 92 ? -17.387 6.474 10.278 1.00 88.94 92 LEU A N 1
ATOM 754 C CA . LEU A 1 92 ? -18.524 7.402 10.296 1.00 88.94 92 LEU A CA 1
ATOM 755 C C . LEU A 1 92 ? -19.447 7.132 11.492 1.00 88.94 92 LEU A C 1
ATOM 757 O O . LEU A 1 92 ? -20.060 8.053 12.022 1.00 88.94 92 LEU A O 1
ATOM 761 N N . THR A 1 93 ? -19.508 5.875 11.932 1.00 84.75 93 THR A N 1
ATOM 762 C CA . THR A 1 93 ? -20.347 5.405 13.043 1.00 84.75 93 THR A CA 1
ATOM 763 C C . THR A 1 93 ? -19.541 4.940 14.261 1.00 84.75 93 THR A C 1
ATOM 765 O O . THR A 1 93 ? -20.122 4.397 15.196 1.00 84.75 93 THR A O 1
ATOM 768 N N . GLY A 1 94 ? -18.211 5.092 14.254 1.00 79.38 94 GLY A N 1
ATOM 769 C CA . GLY A 1 94 ? -17.312 4.503 15.254 1.00 79.38 94 GLY A CA 1
ATOM 770 C C . GLY A 1 94 ? -16.124 5.388 15.638 1.00 79.38 94 GLY A C 1
ATOM 771 O O . GLY A 1 94 ? -16.056 6.565 15.287 1.00 79.38 94 GLY A O 1
ATOM 772 N N . ASP A 1 95 ? -15.174 4.808 16.374 1.00 78.81 95 ASP A N 1
ATOM 773 C CA . ASP A 1 95 ? -14.004 5.526 16.890 1.00 78.81 95 ASP A CA 1
ATOM 774 C C . ASP A 1 95 ? -13.026 5.932 15.783 1.00 78.81 95 ASP A C 1
ATOM 776 O O . ASP A 1 95 ? -12.738 5.170 14.857 1.00 78.81 95 ASP A O 1
ATOM 780 N N . LYS A 1 96 ? -12.445 7.132 15.911 1.00 82.31 96 LYS A N 1
ATOM 781 C CA . LYS A 1 96 ? -11.574 7.728 14.886 1.00 82.31 96 LYS A CA 1
ATOM 782 C C . LYS A 1 96 ? -10.102 7.281 14.959 1.00 82.31 96 LYS A C 1
ATOM 784 O O . LYS A 1 96 ? -9.196 8.108 14.853 1.00 82.31 96 LYS A O 1
ATOM 789 N N . ILE A 1 97 ? -9.857 5.988 15.153 1.00 86.31 97 ILE A N 1
ATOM 790 C CA . ILE A 1 97 ? -8.505 5.414 15.262 1.00 86.31 97 ILE A CA 1
ATOM 791 C C . ILE A 1 97 ? -7.867 5.316 13.864 1.00 86.31 97 ILE A C 1
ATOM 793 O O . ILE A 1 97 ? -8.509 4.831 12.944 1.00 86.31 97 ILE A O 1
ATOM 797 N N . TYR A 1 98 ? -6.619 5.764 13.684 1.00 90.62 98 TYR A N 1
ATOM 798 C CA . TYR A 1 98 ? -5.892 5.751 12.393 1.00 90.62 98 TYR A CA 1
ATOM 799 C C . TYR A 1 98 ? -6.594 6.469 11.218 1.00 90.62 98 TYR A C 1
ATOM 801 O O . TYR A 1 98 ? -6.462 6.080 10.049 1.00 90.62 98 TYR A O 1
ATOM 809 N N . TYR A 1 99 ? -7.374 7.511 11.519 1.00 92.38 99 TYR A N 1
ATOM 810 C CA . TYR A 1 99 ? -8.149 8.261 10.526 1.00 92.38 99 TYR A CA 1
ATOM 811 C C . TYR A 1 99 ? -7.257 8.949 9.490 1.00 92.38 99 TYR A C 1
ATOM 813 O O . TYR A 1 99 ? -7.447 8.786 8.284 1.00 92.38 99 TYR A O 1
ATOM 821 N N . TYR A 1 100 ? -6.267 9.708 9.961 1.00 93.38 100 TYR A N 1
ATOM 822 C CA . TYR A 1 100 ? -5.407 10.516 9.099 1.00 93.38 100 TYR A CA 1
ATOM 823 C C . TYR A 1 100 ? -4.483 9.639 8.259 1.00 93.38 100 TYR A C 1
ATOM 825 O O . TYR A 1 100 ? -4.275 9.918 7.083 1.00 93.38 100 TYR A O 1
ATOM 833 N N . THR A 1 101 ? -4.015 8.533 8.829 1.00 94.44 101 THR A N 1
ATOM 834 C CA . THR A 1 101 ? -3.246 7.491 8.149 1.00 94.44 101 THR A CA 1
ATOM 835 C C . THR A 1 101 ? -4.041 6.913 6.988 1.00 94.44 101 THR A C 1
ATOM 837 O O . THR A 1 101 ? -3.523 6.816 5.882 1.00 94.44 101 THR A O 1
ATOM 840 N N . SER A 1 102 ? -5.314 6.575 7.211 1.00 95.69 102 SER A N 1
ATOM 841 C CA . SER A 1 102 ? -6.164 5.992 6.168 1.00 95.69 102 SER A CA 1
ATOM 842 C C . SER A 1 102 ? -6.431 6.980 5.032 1.00 95.69 102 SER A C 1
ATOM 844 O O . SER A 1 102 ? -6.356 6.603 3.866 1.00 95.69 102 SER A O 1
ATOM 846 N N . ILE A 1 103 ? -6.674 8.256 5.352 1.00 95.31 103 ILE A N 1
ATOM 847 C CA . ILE A 1 103 ? -6.829 9.319 4.345 1.00 95.31 103 ILE A CA 1
ATOM 848 C C . ILE A 1 103 ? -5.538 9.537 3.564 1.00 95.31 103 ILE A C 1
ATOM 850 O O . ILE A 1 103 ? -5.559 9.538 2.333 1.00 95.31 103 ILE A O 1
ATOM 854 N N . GLY A 1 104 ? -4.419 9.705 4.270 1.00 95.88 104 GLY A N 1
ATOM 855 C CA . GLY A 1 104 ? -3.111 9.900 3.658 1.00 95.88 104 GLY A CA 1
ATOM 856 C C . GLY A 1 104 ? -2.760 8.749 2.726 1.00 95.88 104 GLY A C 1
ATOM 857 O O . GLY A 1 104 ? -2.280 8.978 1.620 1.00 95.88 104 GLY A O 1
ATOM 858 N N . LEU A 1 105 ? -3.068 7.516 3.138 1.00 96.50 105 LEU A N 1
ATOM 859 C CA . LEU A 1 105 ? -2.814 6.318 2.351 1.00 96.50 105 LEU A CA 1
ATOM 860 C C . LEU A 1 105 ? -3.668 6.276 1.080 1.00 96.50 105 LEU A C 1
ATOM 862 O O . LEU A 1 105 ? -3.133 5.981 0.016 1.00 96.50 105 LEU A O 1
ATOM 866 N N . VAL A 1 106 ? -4.965 6.592 1.167 1.00 97.31 106 VAL A N 1
ATOM 867 C CA . VAL A 1 106 ? -5.843 6.673 -0.014 1.00 97.31 106 VAL A CA 1
ATOM 868 C C . VAL A 1 106 ? -5.319 7.716 -0.996 1.00 97.31 106 VAL A C 1
ATOM 870 O O . VAL A 1 106 ? -5.191 7.428 -2.185 1.00 97.31 106 VAL A O 1
ATOM 873 N N . PHE A 1 107 ? -4.985 8.908 -0.500 1.00 95.50 107 PHE A N 1
ATOM 874 C CA . PHE A 1 107 ? -4.494 9.998 -1.336 1.00 95.50 107 PHE A CA 1
ATOM 875 C C . PHE A 1 107 ? -3.170 9.640 -2.018 1.00 95.50 107 PHE A C 1
ATOM 877 O O . PHE A 1 107 ? -3.056 9.764 -3.236 1.00 95.50 107 PHE A O 1
ATOM 884 N N . TYR A 1 108 ? -2.204 9.137 -1.244 1.00 95.69 108 TYR A N 1
ATOM 885 C CA . TYR A 1 108 ? -0.919 8.669 -1.755 1.00 95.69 108 TYR A CA 1
ATOM 886 C C . TYR A 1 108 ? -1.110 7.595 -2.826 1.00 95.69 108 TYR A C 1
ATOM 888 O O . TYR A 1 108 ? -0.664 7.774 -3.953 1.00 95.69 108 TYR A O 1
ATOM 896 N N . LEU A 1 109 ? -1.822 6.507 -2.513 1.00 95.94 109 LEU A N 1
ATOM 897 C CA . LEU A 1 109 ? -1.937 5.370 -3.423 1.00 95.94 109 LEU A CA 1
ATOM 898 C C . LEU A 1 109 ? -2.651 5.723 -4.725 1.00 95.94 109 LEU A C 1
ATOM 900 O O . LEU A 1 109 ? -2.220 5.271 -5.784 1.00 95.94 109 LEU A O 1
ATOM 904 N N . LEU A 1 110 ? -3.712 6.533 -4.676 1.00 95.69 110 LEU A N 1
ATOM 905 C CA . LEU A 1 110 ? -4.405 6.971 -5.888 1.00 95.69 110 LEU A CA 1
ATOM 906 C C . LEU A 1 110 ? -3.507 7.861 -6.750 1.00 95.69 110 LEU A C 1
ATOM 908 O O . LEU A 1 110 ? -3.352 7.589 -7.941 1.00 95.69 110 LEU A O 1
ATOM 912 N N . ALA A 1 111 ? -2.877 8.879 -6.157 1.00 93.56 111 ALA A N 1
ATOM 913 C CA . ALA A 1 111 ? -2.009 9.792 -6.892 1.00 93.56 111 ALA A CA 1
ATOM 914 C C . ALA A 1 111 ? -0.791 9.062 -7.483 1.00 93.56 111 ALA A C 1
ATOM 916 O O . ALA A 1 111 ? -0.518 9.183 -8.676 1.00 93.56 111 ALA A O 1
ATOM 917 N N . SER A 1 112 ? -0.111 8.229 -6.693 1.00 91.88 112 SER A N 1
ATOM 918 C CA . SER A 1 112 ? 1.030 7.430 -7.148 1.00 91.88 112 SER A CA 1
ATOM 919 C C . SER A 1 112 ? 0.652 6.450 -8.252 1.00 91.88 112 SER A C 1
ATOM 921 O O . SER A 1 112 ? 1.380 6.337 -9.232 1.00 91.88 112 SER A O 1
ATOM 923 N N . THR A 1 113 ? -0.507 5.789 -8.161 1.00 92.56 113 THR A N 1
ATOM 924 C CA . THR A 1 113 ? -0.970 4.879 -9.223 1.00 92.56 113 THR A CA 1
ATOM 925 C C . THR A 1 113 ? -1.192 5.624 -10.537 1.00 92.56 113 THR A C 1
ATOM 927 O O . THR A 1 113 ? -0.754 5.150 -11.583 1.00 92.56 113 THR A O 1
ATOM 930 N N . VAL A 1 114 ? -1.796 6.818 -10.496 1.00 90.94 114 VAL A N 1
ATOM 931 C CA . VAL A 1 114 ? -1.938 7.674 -11.685 1.00 90.94 114 VAL A CA 1
ATOM 932 C C . VAL A 1 114 ? -0.567 8.026 -12.265 1.00 90.94 114 VAL A C 1
ATOM 934 O O . VAL A 1 114 ? -0.354 7.874 -13.467 1.00 90.94 114 VAL A O 1
ATOM 937 N N . PHE A 1 115 ? 0.388 8.420 -11.423 1.00 87.94 115 PHE A N 1
ATOM 938 C CA . PHE A 1 115 ? 1.747 8.726 -11.865 1.00 87.94 115 PHE A CA 1
ATOM 939 C C . PHE A 1 115 ? 2.473 7.521 -12.471 1.00 87.94 115 PHE A C 1
ATOM 941 O O . PHE A 1 115 ? 3.161 7.682 -13.476 1.00 87.94 115 PHE A O 1
ATOM 948 N N . TYR A 1 116 ? 2.289 6.313 -11.937 1.00 86.38 116 TYR A N 1
ATOM 949 C CA . TYR A 1 116 ? 2.868 5.097 -12.513 1.00 86.38 116 TYR A CA 1
ATOM 950 C C . TYR A 1 116 ? 2.266 4.756 -13.878 1.00 86.38 116 TYR A C 1
ATOM 952 O O . TYR A 1 116 ? 3.005 4.415 -14.803 1.00 86.38 116 TYR A O 1
ATOM 960 N N . LEU A 1 117 ? 0.948 4.908 -14.036 1.00 86.69 117 LEU A N 1
ATOM 961 C CA . LEU A 1 117 ? 0.273 4.709 -15.320 1.00 86.69 117 LEU A CA 1
ATOM 962 C C . LEU A 1 117 ? 0.771 5.709 -16.372 1.00 86.69 117 LEU A C 1
ATOM 964 O O . LEU A 1 117 ? 1.134 5.305 -17.477 1.00 86.69 117 LEU A O 1
ATOM 968 N N . ILE A 1 118 ? 0.859 6.995 -16.014 1.00 82.12 118 ILE A N 1
ATOM 969 C CA . ILE A 1 118 ? 1.393 8.044 -16.896 1.00 82.12 118 ILE A CA 1
ATOM 970 C C . ILE A 1 118 ? 2.859 7.758 -17.235 1.00 82.12 118 ILE A C 1
ATOM 972 O O . ILE A 1 118 ? 3.229 7.777 -18.405 1.00 82.12 118 ILE A O 1
ATOM 976 N N . GLY A 1 119 ? 3.682 7.434 -16.234 1.00 71.88 119 GLY A N 1
ATOM 977 C CA . GLY A 1 119 ? 5.108 7.154 -16.394 1.00 71.88 119 GLY A CA 1
ATOM 978 C C . GLY A 1 119 ? 5.404 5.985 -17.336 1.00 71.88 119 GLY A C 1
ATOM 979 O O . GLY A 1 119 ? 6.402 6.006 -18.047 1.00 71.88 119 GLY A O 1
ATOM 980 N N . ASN A 1 120 ? 4.526 4.993 -17.432 1.00 73.06 120 ASN A N 1
ATOM 981 C CA . ASN A 1 120 ? 4.713 3.883 -18.367 1.00 73.06 120 ASN A CA 1
ATOM 982 C C . ASN A 1 120 ? 4.206 4.183 -19.789 1.00 73.06 120 ASN A C 1
ATOM 984 O O . ASN A 1 120 ? 4.731 3.646 -20.759 1.00 73.06 120 ASN A O 1
ATOM 988 N N . LEU A 1 121 ? 3.227 5.080 -19.934 1.00 66.44 121 LEU A N 1
ATOM 989 C CA . LEU A 1 121 ? 2.826 5.632 -21.236 1.00 66.44 121 LEU A CA 1
ATOM 990 C C . LEU A 1 121 ? 3.852 6.650 -21.771 1.00 66.44 121 LEU A C 1
ATOM 992 O O . LEU A 1 121 ? 3.787 7.071 -22.924 1.00 66.44 121 LEU A O 1
ATOM 996 N N . SER A 1 122 ? 4.829 7.023 -20.941 1.00 58.22 122 SER A N 1
ATOM 997 C CA . SER A 1 122 ? 5.751 8.135 -21.157 1.00 58.22 122 SER A CA 1
ATOM 998 C C . SER A 1 122 ? 6.973 7.829 -22.034 1.00 58.22 122 SER A C 1
ATOM 1000 O O . SER A 1 122 ? 7.987 8.522 -21.960 1.00 58.22 122 SER A O 1
ATOM 1002 N N . ILE A 1 123 ? 6.868 6.842 -22.932 1.00 58.78 123 ILE A N 1
ATOM 1003 C CA . ILE A 1 123 ? 7.922 6.474 -23.900 1.00 58.78 123 ILE A CA 1
ATOM 1004 C C . ILE A 1 123 ? 8.356 7.686 -24.762 1.00 58.78 123 ILE A C 1
ATOM 1006 O O . ILE A 1 123 ? 9.474 7.704 -25.267 1.00 58.78 123 ILE A O 1
ATOM 1010 N N . GLY A 1 124 ? 7.520 8.730 -24.862 1.00 61.34 124 GLY A N 1
ATOM 1011 C CA . GLY A 1 124 ? 7.831 10.005 -25.524 1.00 61.34 124 GLY A CA 1
ATOM 1012 C C . GLY A 1 124 ? 7.891 11.253 -24.626 1.00 61.34 124 GLY A C 1
ATOM 1013 O O . GLY A 1 124 ? 7.917 12.355 -25.168 1.00 61.34 124 GLY A O 1
ATOM 1014 N N . LEU A 1 125 ? 7.870 11.139 -23.290 1.00 65.31 125 LEU A N 1
ATOM 1015 C CA . LEU A 1 125 ? 8.001 12.318 -22.415 1.00 65.31 125 LEU A CA 1
ATOM 1016 C C . LEU A 1 125 ? 9.470 12.712 -22.234 1.00 65.31 125 LEU A C 1
ATOM 1018 O O . LEU A 1 125 ? 10.349 11.850 -22.131 1.00 65.31 125 LEU A O 1
ATOM 1022 N N . SER A 1 126 ? 9.705 14.022 -22.120 1.00 77.50 126 SER A N 1
ATOM 1023 C CA . SER A 1 126 ? 11.012 14.571 -21.763 1.00 77.50 126 SER A CA 1
ATOM 1024 C C . SER A 1 126 ? 11.473 14.060 -20.398 1.00 77.50 126 SER A C 1
ATOM 1026 O O . SER A 1 126 ? 10.667 13.768 -19.506 1.00 77.50 126 SER A O 1
ATOM 1028 N N . ASP A 1 127 ? 12.789 13.966 -20.222 1.00 80.06 127 ASP A N 1
ATOM 1029 C CA . ASP A 1 127 ? 13.376 13.480 -18.973 1.00 80.06 127 ASP A CA 1
ATOM 1030 C C . ASP A 1 127 ? 13.016 14.372 -17.772 1.00 80.06 127 ASP A C 1
ATOM 1032 O O . ASP A 1 127 ? 12.835 13.861 -16.666 1.00 80.06 127 ASP A O 1
ATOM 1036 N N . ASP A 1 128 ? 12.758 15.663 -18.004 1.00 82.50 128 ASP A N 1
ATOM 1037 C CA . ASP A 1 128 ? 12.254 16.601 -16.994 1.00 82.50 128 ASP A CA 1
ATOM 1038 C C . ASP A 1 128 ? 10.890 16.185 -16.429 1.00 82.50 128 ASP A C 1
ATOM 1040 O O . ASP A 1 128 ? 10.659 16.254 -15.221 1.00 82.50 128 ASP A O 1
ATOM 1044 N N . LEU A 1 129 ? 9.973 15.709 -17.279 1.00 78.62 129 LEU A N 1
ATOM 1045 C CA . LEU A 1 129 ? 8.650 15.273 -16.826 1.00 78.62 129 LEU A CA 1
ATOM 1046 C C . LEU A 1 129 ? 8.717 13.943 -16.072 1.00 78.62 129 LEU A C 1
ATOM 1048 O O . LEU A 1 129 ? 7.959 13.732 -15.118 1.00 78.62 129 LEU A O 1
ATOM 1052 N N . LYS A 1 130 ? 9.636 13.052 -16.462 1.00 77.06 130 LYS A N 1
ATOM 1053 C CA . LYS A 1 130 ? 9.908 11.827 -15.700 1.00 77.06 130 LYS A CA 1
ATOM 1054 C C . LYS A 1 130 ? 10.422 12.197 -14.312 1.00 77.06 130 LYS A C 1
ATOM 1056 O O . LYS A 1 130 ? 9.858 11.738 -13.322 1.00 77.06 130 LYS A O 1
ATOM 1061 N N . LEU A 1 131 ? 11.431 13.068 -14.229 1.00 82.00 131 LEU A N 1
ATOM 1062 C CA . LEU A 1 131 ? 11.986 13.546 -12.962 1.00 82.00 131 LEU A CA 1
ATOM 1063 C C . LEU A 1 131 ? 10.910 14.203 -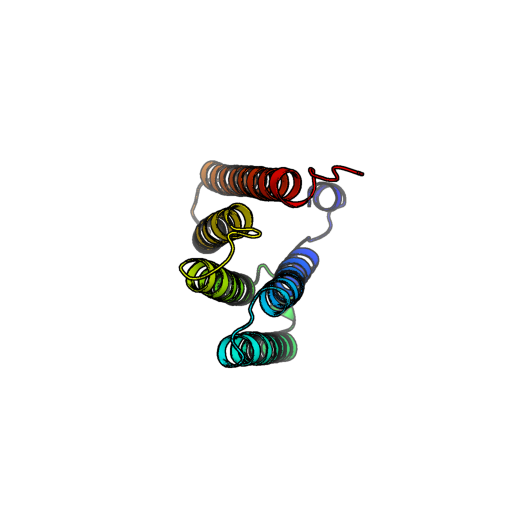12.085 1.00 82.00 131 LEU A C 1
ATOM 1065 O O . LEU A 1 131 ? 10.786 13.857 -10.911 1.00 82.00 131 LEU A O 1
ATOM 1069 N N . LEU A 1 132 ? 10.078 15.071 -12.664 1.00 84.50 132 LEU A N 1
ATOM 1070 C CA . LEU A 1 132 ? 8.960 15.705 -11.966 1.00 84.50 132 LEU A CA 1
ATOM 1071 C C . LEU A 1 132 ? 7.990 14.669 -11.379 1.00 84.50 132 LEU A C 1
ATOM 1073 O O . LEU A 1 132 ? 7.600 14.777 -10.218 1.00 84.50 132 LEU A O 1
ATOM 1077 N N . THR A 1 133 ? 7.641 13.638 -12.152 1.00 81.81 133 THR A N 1
ATOM 1078 C CA . THR A 1 133 ? 6.765 12.544 -11.705 1.00 81.81 133 THR A CA 1
ATOM 1079 C C . THR A 1 133 ? 7.346 11.827 -10.484 1.00 81.81 133 THR A C 1
ATOM 1081 O O . THR A 1 133 ? 6.648 11.607 -9.491 1.00 81.81 133 THR A O 1
ATOM 1084 N N . TRP A 1 134 ? 8.645 11.520 -10.514 1.00 79.56 134 TRP A N 1
ATOM 1085 C CA . TRP A 1 134 ? 9.348 10.908 -9.384 1.00 79.56 134 TRP A CA 1
ATOM 1086 C C . TRP A 1 134 ? 9.411 11.831 -8.160 1.00 79.56 134 TRP A C 1
ATOM 1088 O O . TRP A 1 134 ? 9.174 11.377 -7.039 1.00 79.56 134 TRP A O 1
ATOM 1098 N N . MET A 1 135 ? 9.678 13.126 -8.357 1.00 86.69 135 MET A N 1
ATOM 1099 C CA . MET A 1 135 ? 9.711 14.115 -7.276 1.00 86.69 135 MET A CA 1
ATOM 1100 C C . MET A 1 135 ? 8.353 14.257 -6.588 1.00 86.69 135 MET A C 1
ATOM 1102 O O . MET A 1 135 ? 8.290 14.243 -5.358 1.00 86.69 135 MET A O 1
ATOM 1106 N N . ILE A 1 136 ? 7.267 14.342 -7.362 1.00 87.38 136 ILE A N 1
ATOM 1107 C CA . ILE A 1 136 ? 5.911 14.413 -6.808 1.00 87.38 136 ILE A CA 1
ATOM 1108 C C . ILE A 1 136 ? 5.603 13.137 -6.023 1.00 87.38 136 ILE A C 1
ATOM 1110 O O . ILE A 1 136 ? 5.114 13.220 -4.898 1.00 87.38 136 ILE A O 1
ATOM 1114 N N . ASN A 1 137 ? 5.944 11.960 -6.556 1.00 88.12 137 ASN A N 1
ATOM 1115 C CA . ASN A 1 137 ? 5.742 10.703 -5.840 1.00 88.12 137 ASN A CA 1
ATOM 1116 C C . ASN A 1 137 ? 6.479 10.677 -4.488 1.00 88.12 137 ASN A C 1
ATOM 1118 O O . ASN A 1 137 ? 5.891 10.312 -3.471 1.00 88.12 137 ASN A O 1
ATOM 1122 N N . ASN A 1 138 ? 7.736 11.126 -4.447 1.00 87.75 138 ASN A N 1
ATOM 1123 C CA . ASN A 1 138 ? 8.504 11.222 -3.202 1.00 87.75 138 ASN A CA 1
ATOM 1124 C C . ASN A 1 138 ? 7.886 12.221 -2.212 1.00 87.75 138 ASN A C 1
ATOM 1126 O O . ASN A 1 138 ? 7.820 11.943 -1.014 1.00 87.75 138 ASN A O 1
ATOM 1130 N N . PHE A 1 139 ? 7.389 13.358 -2.700 1.00 91.00 139 PHE A N 1
ATOM 1131 C CA . PHE A 1 139 ? 6.683 14.332 -1.869 1.00 91.00 139 PHE A CA 1
ATOM 1132 C C . PHE A 1 139 ? 5.402 13.744 -1.253 1.00 91.00 139 PHE A C 1
ATOM 1134 O O . PHE A 1 139 ? 5.134 13.948 -0.069 1.00 91.00 139 PHE A O 1
ATOM 1141 N N . LEU A 1 140 ? 4.643 12.951 -2.016 1.00 92.12 140 LEU A N 1
ATOM 1142 C CA . LEU A 1 140 ? 3.451 12.266 -1.508 1.00 92.12 140 LEU A CA 1
ATOM 1143 C C . LEU A 1 140 ? 3.792 11.243 -0.413 1.00 92.12 140 LEU A C 1
ATOM 1145 O O . LEU A 1 140 ? 3.078 11.170 0.588 1.00 92.12 140 LEU A O 1
ATOM 1149 N N . ILE A 1 141 ? 4.897 10.499 -0.561 1.00 92.31 141 ILE A N 1
ATOM 1150 C CA . ILE A 1 141 ? 5.392 9.571 0.473 1.00 92.31 141 ILE A CA 1
ATOM 1151 C C . ILE A 1 141 ? 5.724 10.324 1.766 1.00 92.31 141 ILE A C 1
ATOM 1153 O O . ILE A 1 141 ? 5.377 9.866 2.854 1.00 92.31 141 ILE A O 1
ATOM 1157 N N . LEU A 1 142 ? 6.370 11.490 1.668 1.00 93.44 142 LEU A N 1
ATOM 1158 C CA . LEU A 1 142 ? 6.646 12.326 2.840 1.00 93.44 142 LEU A CA 1
ATOM 1159 C C . LEU A 1 142 ? 5.348 12.783 3.517 1.00 93.44 142 LEU A C 1
ATOM 1161 O O . LEU A 1 142 ? 5.228 12.689 4.737 1.00 93.44 142 LEU A O 1
ATOM 1165 N N . GLY A 1 143 ? 4.355 13.210 2.733 1.00 93.19 143 GLY A N 1
ATOM 1166 C CA . GLY A 1 143 ? 3.026 13.562 3.239 1.00 93.19 143 GLY A CA 1
ATOM 1167 C C . GLY A 1 143 ? 2.352 12.409 3.991 1.00 93.19 143 GLY A C 1
ATOM 1168 O O . GLY A 1 143 ? 1.857 12.603 5.103 1.00 93.19 143 GLY A O 1
ATOM 1169 N N . LEU A 1 144 ? 2.391 11.194 3.434 1.00 94.69 144 LEU A N 1
ATOM 1170 C CA . LEU A 1 144 ? 1.890 9.988 4.100 1.00 94.69 144 LEU A CA 1
ATOM 1171 C C . LEU A 1 144 ? 2.581 9.756 5.451 1.00 94.69 144 LEU A C 1
ATOM 1173 O O . LEU A 1 144 ? 1.918 9.455 6.444 1.00 94.69 144 LEU A O 1
ATOM 1177 N N . GLN A 1 145 ? 3.896 9.957 5.509 1.00 94.06 145 GLN A N 1
ATOM 1178 C CA . GLN A 1 145 ? 4.682 9.717 6.718 1.00 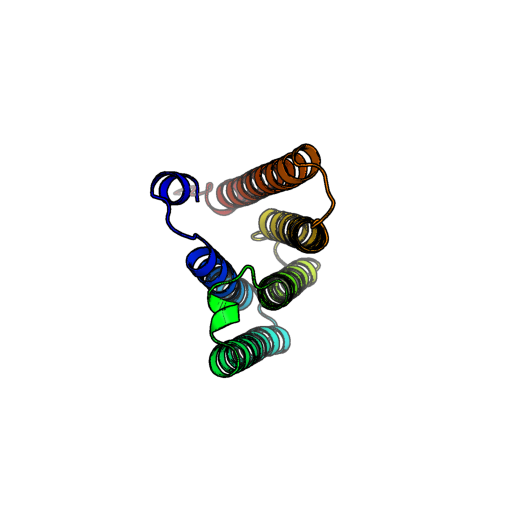94.06 145 GLN A CA 1
ATOM 1179 C C . GLN A 1 145 ? 4.325 10.706 7.827 1.00 94.06 145 GLN A C 1
ATOM 1181 O O . GLN A 1 145 ? 4.231 10.306 8.988 1.00 94.06 145 GLN A O 1
ATOM 1186 N N . PHE A 1 146 ? 4.027 11.961 7.481 1.00 94.44 146 PHE A N 1
ATOM 1187 C CA . PHE A 1 146 ? 3.484 12.922 8.440 1.00 94.44 146 PHE A CA 1
ATOM 1188 C C . PHE A 1 146 ? 2.111 12.503 8.972 1.00 94.44 146 PHE A C 1
ATOM 1190 O O . PHE A 1 146 ? 1.877 12.613 10.175 1.00 94.44 146 PHE A O 1
ATOM 1197 N N . PHE A 1 147 ? 1.218 11.980 8.125 1.00 93.56 147 PHE A N 1
ATOM 1198 C CA . PHE A 1 147 ? -0.086 11.486 8.582 1.00 93.56 147 PHE A CA 1
ATOM 1199 C C . PHE A 1 147 ? 0.037 10.290 9.532 1.00 93.56 147 PHE A C 1
ATOM 1201 O O . PHE A 1 147 ? -0.633 10.268 10.567 1.00 93.56 147 PHE A O 1
ATOM 1208 N N . ILE A 1 148 ? 0.920 9.337 9.218 1.00 92.88 148 ILE A N 1
ATOM 1209 C CA . ILE A 1 148 ? 1.211 8.184 10.082 1.00 92.88 148 ILE A CA 1
ATOM 1210 C C . ILE A 1 148 ? 1.774 8.654 11.425 1.00 92.88 148 ILE A C 1
ATOM 1212 O O . ILE A 1 148 ? 1.296 8.233 12.479 1.00 92.88 148 ILE A O 1
ATOM 1216 N N . LEU A 1 149 ? 2.766 9.549 11.400 1.00 93.00 149 LEU A N 1
ATOM 1217 C CA . LEU A 1 149 ? 3.385 10.082 12.611 1.00 93.00 149 LEU A CA 1
ATOM 1218 C C . LEU A 1 149 ? 2.362 10.821 13.479 1.00 93.00 149 LEU A C 1
ATOM 1220 O O . LEU A 1 149 ? 2.316 10.617 14.692 1.00 93.00 149 LEU A O 1
ATOM 1224 N N . TYR A 1 150 ? 1.518 11.648 12.864 1.00 92.31 150 TYR A N 1
ATOM 1225 C CA . TYR A 1 150 ? 0.481 12.396 13.564 1.00 92.31 150 TYR A CA 1
ATOM 1226 C C . TYR A 1 150 ? -0.517 11.469 14.269 1.00 92.31 150 TYR A C 1
ATOM 1228 O O . TYR A 1 150 ? -0.803 11.654 15.454 1.00 92.31 150 TYR A O 1
ATOM 1236 N N . ASP A 1 151 ? -1.015 10.439 13.577 1.00 89.81 151 ASP A N 1
ATOM 1237 C CA . ASP A 1 151 ? -1.912 9.452 14.182 1.00 89.81 151 ASP A CA 1
ATOM 1238 C C . ASP A 1 151 ? -1.228 8.641 15.280 1.00 89.81 151 ASP A C 1
ATOM 1240 O O . ASP A 1 151 ? -1.857 8.335 16.295 1.00 89.81 151 ASP A O 1
ATOM 1244 N N . TRP A 1 152 ? 0.047 8.294 15.106 1.00 88.94 152 TRP A N 1
ATOM 1245 C CA . TRP A 1 152 ? 0.798 7.568 16.122 1.00 88.94 152 TRP A CA 1
ATOM 1246 C C . TRP A 1 152 ? 0.944 8.397 17.401 1.00 88.94 152 TRP A C 1
ATOM 1248 O O . TRP A 1 152 ? 0.594 7.920 18.482 1.00 88.94 152 TRP A O 1
ATOM 1258 N N . ILE A 1 153 ? 1.352 9.666 17.285 1.00 88.25 153 ILE A N 1
ATOM 1259 C CA . ILE A 1 153 ? 1.428 10.586 18.427 1.00 88.25 153 ILE A CA 1
ATOM 1260 C C . ILE A 1 153 ? 0.048 10.712 19.079 1.00 88.25 153 ILE A C 1
ATO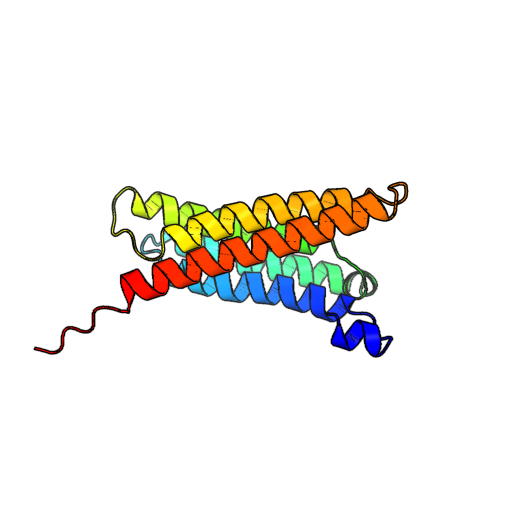M 1262 O O . ILE A 1 153 ? -0.083 10.553 20.289 1.00 88.25 153 ILE A O 1
ATOM 1266 N N . LYS A 1 154 ? -1.013 10.938 18.302 1.00 84.81 154 LYS A N 1
ATOM 1267 C CA . LYS A 1 154 ? -2.359 11.134 18.851 1.00 84.81 154 LYS A CA 1
ATOM 1268 C C . LYS A 1 154 ? -2.894 9.908 19.602 1.00 84.81 154 LYS A C 1
ATOM 1270 O O . LYS A 1 154 ? -3.510 10.077 20.653 1.00 84.81 154 LYS A O 1
ATOM 1275 N N . ASN A 1 155 ? -2.678 8.703 19.074 1.00 79.06 155 ASN A N 1
ATOM 1276 C CA . ASN A 1 155 ? -3.252 7.472 19.625 1.00 79.06 155 ASN A CA 1
ATOM 1277 C C . ASN A 1 155 ? -2.367 6.806 20.696 1.00 79.06 155 ASN A C 1
ATOM 1279 O O . ASN A 1 155 ? -2.905 6.126 21.565 1.00 79.06 155 ASN A O 1
ATOM 1283 N N . PHE A 1 156 ? -1.042 7.009 20.678 1.00 77.75 156 PHE A N 1
ATOM 1284 C CA . PHE A 1 156 ? -0.103 6.313 21.575 1.00 77.75 156 PHE A CA 1
ATOM 1285 C C . PHE A 1 156 ? 0.693 7.217 22.527 1.00 77.75 156 PHE A C 1
ATOM 1287 O O . PHE A 1 156 ? 1.260 6.706 23.491 1.00 77.75 156 PHE A O 1
ATOM 1294 N N . SER A 1 157 ? 0.723 8.542 22.328 1.00 63.72 157 SER A N 1
ATOM 1295 C CA . SER A 1 157 ? 1.477 9.460 23.208 1.00 63.72 157 SER A CA 1
ATOM 1296 C C . SER A 1 157 ? 0.855 9.610 24.606 1.00 63.72 157 SER A C 1
ATOM 1298 O O . SER A 1 157 ? 1.546 9.933 25.571 1.00 63.72 157 SER A O 1
ATOM 1300 N N . LYS A 1 158 ? -0.440 9.310 24.781 1.00 57.16 158 LYS A N 1
ATOM 1301 C CA . LYS A 1 158 ? -1.083 9.348 26.104 1.00 57.16 158 LYS A CA 1
ATOM 1302 C C . LYS A 1 158 ? -0.946 8.017 26.849 1.00 57.16 158 LYS A C 1
ATOM 1304 O O . LYS A 1 158 ? -1.902 7.258 26.960 1.00 57.16 158 LYS A O 1
ATOM 1309 N N . LYS A 1 159 ? 0.226 7.780 27.442 1.00 54.22 159 LYS A N 1
ATOM 1310 C CA . LYS A 1 159 ? 0.330 6.994 28.682 1.00 54.22 159 LYS A CA 1
ATOM 1311 C C . LYS A 1 159 ? 0.342 7.958 29.868 1.00 54.22 159 LYS A C 1
ATOM 1313 O O . LYS A 1 159 ? 1.401 8.301 30.379 1.00 54.22 159 LYS A O 1
ATOM 1318 N N . THR A 1 160 ? -0.828 8.411 30.311 1.00 50.00 160 THR A N 1
ATOM 1319 C CA . THR A 1 160 ? -0.960 8.914 31.685 1.00 50.00 160 THR A CA 1
ATOM 1320 C C . THR A 1 160 ? -0.980 7.698 32.599 1.00 50.00 160 THR A C 1
ATOM 1322 O O . THR A 1 160 ? -2.006 7.037 32.742 1.00 50.00 160 THR A O 1
ATOM 1325 N N . VAL A 1 161 ? 0.199 7.364 33.119 1.00 49.75 161 VAL A N 1
ATOM 1326 C CA . VAL A 1 161 ? 0.368 6.479 34.271 1.00 49.75 161 VAL A CA 1
ATOM 1327 C C . VAL A 1 161 ? -0.285 7.200 35.454 1.00 49.75 161 VAL A C 1
ATOM 1329 O O . VAL A 1 161 ? 0.151 8.297 35.799 1.00 49.75 161 VAL A O 1
ATOM 1332 N N . PHE A 1 162 ? -1.371 6.634 35.979 1.00 39.41 162 PHE A N 1
ATOM 1333 C CA . PHE A 1 162 ? -1.894 6.954 37.308 1.00 39.41 162 PHE A CA 1
ATOM 1334 C C . PHE A 1 162 ? -1.262 6.001 38.318 1.00 39.41 162 PHE A C 1
ATOM 1336 O O . PHE A 1 162 ? -1.065 4.820 37.941 1.00 39.41 162 PHE A O 1
#

Foldseek 3Di:
DVVVVVVVHQCLLVVLVVLLVVLVVLLVVLLVQDPDPVLNVVSVVLNVVLVVVVVVVCVVPVVCSSDNNLVSLVSSLVSSLVSLVSNQVVVVVDDCQLVLLSVLSNVLSVLLSVLSVVLVVVPPPDPVVVVVSVVVNVVSVVSSVVSVVVSCCVPPVDPPDD

Radius of gyration: 17.83 Å; chains: 1; bounding box: 46×35×63 Å